Protein AF-A0A698XLH5-F1 (afdb_monomer_lite)

Sequence (163 aa):
MPTLFHPDLHKRNIFVSETDPSKITGIIDWQSASAEPAFWYADEVPDFA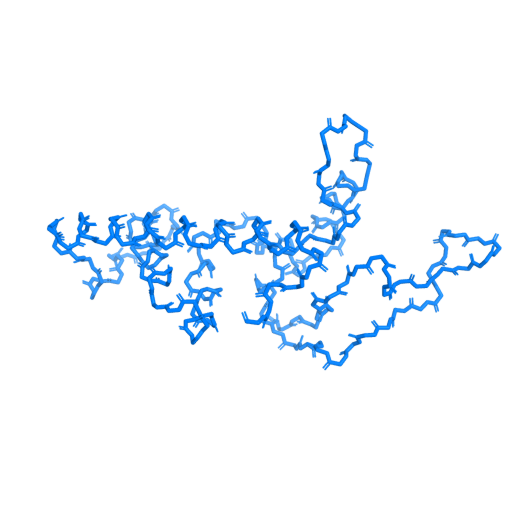VPDDSENDLCAKAFDACSRFSTSKLSGPRLMDKNLFRPFLYSYRTWKDGAIALRHELVETTQGWNELGFAGSGPYILLPSPHELVKHEREYKLFVAAQELKHDLSNLLGTATDG

Organism: Talaromyces pinophilus (NCBI:txid128442)

Foldseek 3Di:
DWDWDQQQPEPVQWDADPVDRVHTPGGDDCPPIDGHQLLLCLPPDYPLLPDDPDPPSPSVVVCVVCQCPVVVRSNVSNPADCLVCQLVNCVVCCVPLNCLSNLVSLQVCQVCVVVSVDDDHRPPVRPDDPVVVVVSVVVVVVSVVVVVVLVVVCVVVVHDSPD

Secondary structure (DSSP, 8-state):
-EEEE-TT--GGGEEE-SS-TTSEEEE--GGG-EEEEGGGGSS---GGGSPPSSTT-HHHHHHHHHHHHT-HHHHHHHTS-GGGTHHHHHHTTHHHH-HHHHHHHHHHHHHTTTTTT--SS--GGG---HHHHHHHHHHHHHHHHHHHHHHHHHHHHT--TT-

InterPro domains:
  IPR002575 Aminoglycoside phosphotransferase [PF01636] (2-37)
  IPR011009 Protein kinase-like domain superfamily [SSF56112] (2-98)
  IPR051035 Mitochondrial inheritance protein 9 [PTHR36091] (2-55)

Radius of gyration: 19.26 Å; chains: 1; bounding box: 51×33×51 Å

Structure (mmCIF, N/CA/C/O backbone):
data_AF-A0A698XLH5-F1
#
_entry.id   AF-A0A698XLH5-F1
#
loop_
_atom_site.group_PDB
_atom_site.id
_atom_site.type_symbol
_atom_site.label_atom_id
_atom_site.label_alt_id
_atom_site.label_comp_id
_atom_site.label_asym_id
_atom_site.label_entity_id
_atom_site.label_seq_id
_atom_site.pdbx_PDB_ins_code
_atom_site.Cartn_x
_atom_site.Cartn_y
_atom_site.Cartn_z
_atom_site.occupancy
_atom_site.B_iso_or_equiv
_atom_site.auth_seq_id
_atom_site.auth_comp_id
_atom_site.auth_asym_id
_atom_site.auth_atom_id
_atom_site.pdbx_PDB_model_num
ATOM 1 N N . MET A 1 1 ? -13.467 0.379 -12.454 1.00 65.00 1 MET A N 1
ATOM 2 C CA . MET A 1 1 ? -12.917 -0.571 -13.448 1.00 65.00 1 MET A CA 1
ATOM 3 C C . MET A 1 1 ? -11.669 -1.197 -12.842 1.00 65.00 1 MET A C 1
ATOM 5 O O . MET A 1 1 ? -10.911 -0.433 -12.251 1.00 65.00 1 MET A O 1
ATOM 9 N N . PRO A 1 2 ? -11.486 -2.526 -12.903 1.00 85.00 2 PRO A N 1
ATOM 10 C CA . PRO A 1 2 ? -10.313 -3.176 -12.322 1.00 85.00 2 PRO A CA 1
ATOM 11 C C . PRO A 1 2 ? -9.022 -2.748 -13.040 1.00 85.00 2 PRO A C 1
ATOM 13 O O . PRO A 1 2 ? -9.021 -2.469 -14.246 1.00 85.00 2 PRO A O 1
ATOM 16 N N . THR A 1 3 ? -7.934 -2.690 -12.281 1.00 88.56 3 THR A N 1
ATOM 17 C CA . THR A 1 3 ? -6.581 -2.346 -12.720 1.00 88.56 3 THR A CA 1
ATOM 18 C C . THR A 1 3 ? -5.671 -3.518 -12.382 1.00 88.56 3 THR A C 1
ATOM 20 O O . THR A 1 3 ? -5.583 -3.909 -11.224 1.00 88.56 3 THR A O 1
ATOM 23 N N . LEU A 1 4 ? -5.009 -4.077 -13.397 1.00 90.31 4 LEU A N 1
ATOM 24 C CA . LEU A 1 4 ? -3.899 -5.002 -13.184 1.00 90.31 4 LEU A CA 1
ATOM 25 C C . LEU A 1 4 ? -2.681 -4.186 -12.745 1.00 90.31 4 LEU A C 1
ATOM 27 O O . LEU A 1 4 ? -2.308 -3.242 -13.447 1.00 90.31 4 LEU A O 1
ATOM 31 N N . PHE A 1 5 ? -2.088 -4.536 -11.610 1.00 88.31 5 PHE A N 1
ATOM 32 C CA . PHE A 1 5 ? -0.927 -3.839 -11.062 1.00 88.31 5 PHE A CA 1
ATOM 33 C C . PHE A 1 5 ? 0.137 -4.831 -10.591 1.00 88.31 5 PHE A C 1
ATOM 35 O O . PHE A 1 5 ? -0.184 -5.949 -10.191 1.00 88.31 5 PHE A O 1
ATOM 42 N N . HIS A 1 6 ? 1.401 -4.413 -10.664 1.00 89.88 6 HIS A N 1
ATOM 43 C CA . HIS A 1 6 ? 2.541 -5.174 -10.169 1.00 89.88 6 HIS A CA 1
ATOM 44 C C . HIS A 1 6 ? 2.840 -4.740 -8.722 1.00 89.88 6 HIS A C 1
ATOM 46 O O . HIS A 1 6 ? 3.421 -3.669 -8.544 1.00 89.88 6 HIS A O 1
ATOM 52 N N . PRO A 1 7 ? 2.458 -5.520 -7.692 1.00 82.75 7 PRO A N 1
ATOM 53 C CA . PRO A 1 7 ? 2.510 -5.063 -6.300 1.00 82.75 7 PRO A CA 1
ATOM 54 C C . PRO A 1 7 ? 3.932 -4.874 -5.757 1.00 82.75 7 PRO A C 1
ATOM 56 O O . PRO A 1 7 ? 4.101 -4.124 -4.809 1.00 82.75 7 PRO A O 1
ATOM 59 N N . ASP A 1 8 ? 4.947 -5.500 -6.361 1.00 85.25 8 ASP A N 1
ATOM 60 C CA . ASP A 1 8 ? 6.348 -5.401 -5.914 1.00 85.25 8 ASP A CA 1
ATOM 61 C C . ASP A 1 8 ? 7.260 -4.778 -6.987 1.00 85.25 8 ASP A C 1
ATOM 63 O O . ASP A 1 8 ? 8.277 -5.334 -7.411 1.00 85.25 8 ASP A O 1
ATOM 67 N N . LEU A 1 9 ? 6.827 -3.653 -7.571 1.00 85.94 9 LEU A N 1
ATOM 68 C CA . LEU A 1 9 ? 7.573 -3.001 -8.652 1.00 85.94 9 LEU A CA 1
ATOM 69 C C . LEU A 1 9 ? 8.737 -2.168 -8.092 1.00 85.94 9 LEU A C 1
ATOM 71 O O . LEU A 1 9 ? 8.660 -0.944 -8.015 1.00 85.94 9 LEU A O 1
ATOM 75 N N . HIS A 1 10 ? 9.828 -2.839 -7.730 1.00 85.56 10 HIS A N 1
ATOM 76 C CA . HIS A 1 10 ? 11.062 -2.211 -7.252 1.00 85.56 10 HIS A CA 1
ATOM 77 C C . HIS A 1 10 ? 12.232 -2.376 -8.236 1.00 85.56 10 HIS A C 1
ATOM 79 O O . HIS A 1 10 ? 12.191 -3.252 -9.105 1.00 85.56 10 HIS A O 1
ATOM 85 N N . LYS A 1 11 ? 13.318 -1.596 -8.085 1.00 87.75 11 LYS A N 1
ATOM 86 C CA . LYS A 1 11 ? 14.472 -1.583 -9.024 1.00 87.75 11 LYS A CA 1
ATOM 87 C C . LYS A 1 11 ? 14.999 -2.976 -9.394 1.00 87.75 11 LYS A C 1
ATOM 89 O O . LYS A 1 11 ? 15.366 -3.200 -10.541 1.00 87.75 11 LYS A O 1
ATOM 94 N N . ARG A 1 12 ? 15.023 -3.925 -8.448 1.00 90.31 12 ARG A N 1
ATOM 95 C CA . ARG A 1 12 ? 15.538 -5.294 -8.676 1.00 90.31 12 ARG A CA 1
ATOM 96 C C . ARG A 1 12 ? 14.658 -6.149 -9.601 1.00 90.31 12 ARG A C 1
ATOM 98 O O . ARG A 1 12 ? 15.133 -7.161 -10.100 1.00 90.31 12 ARG A O 1
ATOM 105 N N . ASN A 1 13 ? 13.418 -5.725 -9.848 1.00 92.81 13 ASN A N 1
ATOM 106 C CA . ASN A 1 13 ? 12.462 -6.401 -10.728 1.00 92.81 13 ASN A CA 1
ATOM 107 C C . ASN A 1 13 ? 12.413 -5.773 -12.133 1.00 92.81 13 ASN A C 1
ATOM 109 O O . ASN A 1 13 ? 11.640 -6.224 -12.978 1.00 92.81 13 ASN A O 1
ATOM 113 N N . ILE A 1 14 ? 13.244 -4.757 -12.403 1.00 93.31 14 ILE A N 1
ATOM 114 C CA . ILE A 1 14 ? 13.313 -4.045 -13.683 1.00 93.31 14 ILE A CA 1
ATOM 115 C C . ILE A 1 14 ? 14.678 -4.304 -14.324 1.00 93.31 14 ILE A C 1
ATOM 117 O O . ILE A 1 14 ? 15.716 -3.904 -13.800 1.00 93.31 14 ILE A O 1
ATOM 121 N N . PHE A 1 15 ? 14.675 -4.936 -15.495 1.00 95.56 15 PHE A N 1
ATOM 122 C CA . PHE A 1 15 ? 15.871 -5.136 -16.307 1.00 95.56 15 PHE A CA 1
ATOM 123 C C . PHE A 1 15 ? 15.973 -4.042 -17.363 1.00 95.56 15 PHE A C 1
ATOM 125 O O . PHE A 1 15 ? 14.974 -3.651 -17.973 1.00 95.56 15 PHE A O 1
ATOM 132 N N . VAL A 1 16 ? 17.193 -3.567 -17.595 1.00 96.50 16 VAL A N 1
ATOM 133 C CA . VAL A 1 16 ? 17.508 -2.543 -18.596 1.00 96.50 16 VAL A CA 1
ATOM 134 C C . VAL A 1 16 ? 18.580 -3.047 -19.558 1.00 96.50 16 VAL A C 1
ATOM 136 O O . VAL A 1 16 ? 19.267 -4.029 -19.277 1.00 96.50 16 VAL A O 1
ATOM 139 N N . SER A 1 17 ? 18.708 -2.409 -20.720 1.00 97.25 17 SER A N 1
ATOM 140 C CA . SER A 1 17 ? 19.737 -2.771 -21.700 1.00 97.25 17 SER A CA 1
ATOM 141 C C . SER A 1 17 ? 21.139 -2.447 -21.180 1.00 97.25 17 SER A C 1
ATOM 143 O O . SER A 1 17 ? 21.378 -1.350 -20.679 1.00 97.25 17 SER A O 1
ATOM 145 N N . GLU A 1 18 ? 22.092 -3.358 -21.395 1.00 95.38 18 GLU A N 1
ATOM 146 C CA . GLU A 1 18 ? 23.513 -3.137 -21.079 1.00 95.38 18 GLU A CA 1
ATOM 147 C C . GLU A 1 18 ? 24.123 -1.981 -21.886 1.00 95.38 18 GLU A C 1
ATOM 149 O O . GLU A 1 18 ? 25.032 -1.300 -21.420 1.00 95.38 18 GLU A O 1
ATOM 154 N N . THR A 1 19 ? 23.622 -1.746 -23.104 1.00 97.12 19 THR A N 1
ATOM 155 C CA . THR A 1 19 ? 24.138 -0.709 -24.013 1.00 97.12 19 THR A CA 1
ATOM 156 C C . THR A 1 19 ? 23.419 0.631 -23.880 1.00 97.12 19 THR A C 1
ATOM 158 O O . THR A 1 19 ? 23.959 1.655 -24.290 1.00 97.12 19 THR A O 1
ATOM 161 N N . ASP A 1 20 ? 22.203 0.635 -23.329 1.00 96.44 20 ASP A N 1
ATOM 162 C CA . ASP A 1 20 ? 21.362 1.826 -23.183 1.00 96.44 20 ASP A CA 1
ATOM 163 C C . ASP A 1 20 ? 20.419 1.667 -21.975 1.00 96.44 20 ASP A C 1
ATOM 165 O O . ASP A 1 20 ? 19.287 1.196 -22.131 1.00 96.44 20 ASP A O 1
ATOM 169 N N . PRO A 1 21 ? 20.853 2.070 -20.765 1.00 91.38 21 PRO A N 1
ATOM 170 C CA . PRO A 1 21 ? 20.081 1.892 -19.533 1.00 91.38 21 PRO A CA 1
ATOM 171 C C . PRO A 1 21 ? 18.733 2.628 -19.497 1.00 91.38 21 PRO A C 1
ATOM 173 O O . PRO A 1 21 ? 17.940 2.390 -18.590 1.00 91.38 21 PRO A O 1
ATOM 176 N N . SER A 1 22 ? 18.445 3.507 -20.467 1.00 90.50 22 SER A N 1
ATOM 177 C CA . SER A 1 22 ? 17.128 4.148 -20.596 1.00 90.50 22 SER A CA 1
ATOM 178 C C . SER A 1 22 ? 16.046 3.204 -21.137 1.00 90.50 22 SER A C 1
ATOM 180 O O . SER A 1 22 ? 14.854 3.502 -21.045 1.00 90.50 22 SER A O 1
ATOM 182 N N . LYS A 1 23 ? 16.441 2.052 -21.698 1.00 95.56 23 LYS A N 1
ATOM 183 C CA . LYS A 1 23 ? 15.531 1.060 -22.274 1.00 95.56 23 LYS A CA 1
ATOM 184 C C . LYS A 1 23 ? 15.299 -0.091 -21.311 1.00 95.56 23 LYS A C 1
ATOM 186 O O . LYS A 1 23 ? 16.210 -0.871 -21.040 1.00 95.56 23 LYS A O 1
ATOM 191 N N . ILE A 1 24 ? 14.050 -0.234 -20.876 1.00 94.94 24 ILE A N 1
ATOM 192 C CA . ILE A 1 24 ? 13.578 -1.400 -20.125 1.00 94.94 24 ILE A CA 1
ATOM 193 C C . ILE A 1 24 ? 13.532 -2.607 -21.069 1.00 94.94 24 ILE A C 1
ATOM 195 O O . ILE A 1 24 ? 12.914 -2.549 -22.132 1.00 94.94 24 ILE A O 1
ATOM 199 N N . THR A 1 25 ? 14.188 -3.698 -20.680 1.00 97.31 25 THR A N 1
ATOM 200 C CA . THR A 1 25 ? 14.245 -4.965 -21.428 1.00 97.31 25 THR A CA 1
ATOM 201 C C . THR A 1 25 ? 13.333 -6.033 -20.837 1.00 97.31 25 THR A C 1
ATOM 203 O O . THR A 1 25 ? 12.932 -6.949 -21.552 1.00 97.31 25 THR A O 1
ATOM 206 N N . GLY A 1 26 ? 12.957 -5.909 -19.562 1.00 96.06 26 GLY A N 1
ATOM 207 C CA . GLY A 1 26 ? 12.035 -6.837 -18.920 1.00 96.06 26 GLY A CA 1
ATOM 208 C C . GLY A 1 26 ? 11.572 -6.376 -17.543 1.00 96.06 26 GLY A C 1
ATOM 209 O O . GLY A 1 26 ? 12.266 -5.630 -16.857 1.00 96.06 26 GLY A O 1
ATOM 210 N N . ILE A 1 27 ? 10.392 -6.851 -17.151 1.00 95.50 27 ILE A N 1
ATOM 211 C CA . ILE A 1 27 ? 9.852 -6.741 -15.793 1.00 95.50 27 ILE A CA 1
ATOM 212 C C . ILE A 1 27 ? 9.498 -8.160 -15.355 1.00 95.50 27 ILE A C 1
ATOM 214 O O . ILE A 1 27 ? 8.766 -8.848 -16.072 1.00 95.50 27 ILE A O 1
ATOM 218 N N . ILE A 1 28 ? 10.029 -8.600 -14.219 1.00 95.69 28 ILE A N 1
ATOM 219 C CA . ILE A 1 28 ? 9.806 -9.945 -13.662 1.00 95.69 28 ILE A CA 1
ATOM 220 C C . ILE A 1 28 ? 8.926 -9.875 -12.413 1.00 95.69 28 ILE A C 1
ATOM 222 O O . ILE A 1 28 ? 8.500 -8.790 -12.058 1.00 95.69 28 ILE A O 1
ATOM 226 N N . ASP A 1 29 ? 8.704 -11.018 -11.755 1.00 93.56 29 ASP A N 1
ATOM 227 C CA . ASP A 1 29 ? 8.068 -11.109 -10.428 1.00 93.56 29 ASP A CA 1
ATOM 228 C C . ASP A 1 29 ? 6.544 -10.858 -10.398 1.00 93.56 29 ASP A C 1
ATOM 230 O O . ASP A 1 29 ? 5.941 -10.458 -9.403 1.00 93.56 29 ASP A O 1
ATOM 234 N N . TRP A 1 30 ? 5.880 -11.168 -11.515 1.00 94.06 30 TRP A N 1
ATOM 235 C CA . TRP A 1 30 ? 4.443 -10.956 -11.708 1.00 94.06 30 TRP A CA 1
ATOM 236 C C . TRP A 1 30 ? 3.528 -11.940 -10.960 1.00 94.06 30 TRP A C 1
ATOM 238 O O . TRP A 1 30 ? 2.309 -11.796 -11.050 1.00 94.06 30 TRP A O 1
ATOM 248 N N . GLN A 1 31 ? 4.044 -12.951 -10.252 1.00 92.44 31 GLN A N 1
ATOM 249 C CA . GLN A 1 31 ? 3.203 -14.010 -9.664 1.00 92.44 31 GLN A CA 1
ATOM 250 C C . GLN A 1 31 ? 2.227 -13.523 -8.581 1.00 92.44 31 GLN A C 1
ATOM 252 O O . GLN A 1 31 ? 1.275 -14.234 -8.268 1.00 92.44 31 GLN A O 1
ATOM 257 N N . SER A 1 32 ? 2.441 -12.322 -8.040 1.00 89.12 32 SER A N 1
ATOM 258 C CA . SER A 1 32 ? 1.551 -11.682 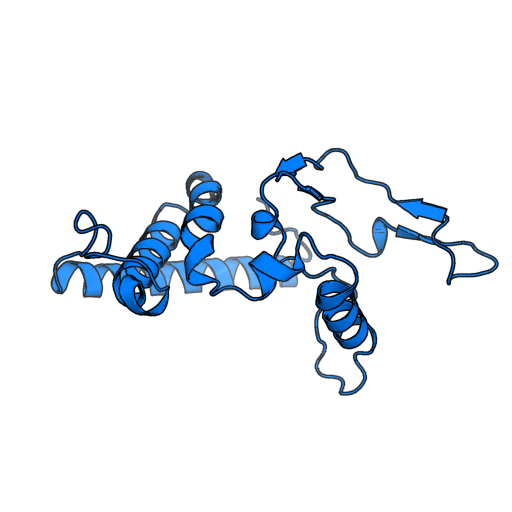-7.062 1.00 89.12 32 SER A CA 1
ATOM 259 C C . SER A 1 32 ? 0.606 -10.647 -7.688 1.00 89.12 32 SER A C 1
ATOM 261 O O . SER A 1 32 ? -0.177 -10.023 -6.975 1.00 89.12 32 SER A O 1
ATOM 263 N N . ALA A 1 33 ? 0.668 -10.426 -9.006 1.00 92.00 33 ALA A N 1
ATOM 264 C CA . ALA A 1 33 ? -0.166 -9.436 -9.678 1.00 92.00 33 ALA A CA 1
ATOM 265 C C . ALA A 1 33 ? -1.648 -9.844 -9.679 1.00 92.00 33 ALA A C 1
ATOM 267 O O . ALA A 1 33 ? -2.002 -10.987 -9.973 1.00 92.00 33 ALA A O 1
ATOM 268 N N . SER A 1 34 ? -2.523 -8.875 -9.406 1.00 90.38 34 SER A N 1
ATOM 269 C CA . SER A 1 34 ? -3.973 -9.067 -9.348 1.00 90.38 34 SER A CA 1
ATOM 270 C C . SER A 1 34 ? -4.709 -7.942 -10.076 1.00 90.38 34 SER A C 1
ATOM 272 O O . SER A 1 34 ? -4.177 -6.849 -10.287 1.00 90.38 34 SER A O 1
ATOM 274 N N . ALA A 1 35 ? -5.938 -8.225 -10.508 1.00 92.38 35 ALA A N 1
ATOM 275 C CA . ALA A 1 35 ? -6.828 -7.249 -11.126 1.00 92.38 35 ALA A CA 1
ATOM 276 C C . ALA A 1 35 ? -7.802 -6.706 -10.073 1.00 92.38 35 ALA A C 1
ATOM 278 O O . ALA A 1 35 ? -8.863 -7.282 -9.833 1.00 92.38 35 ALA A O 1
ATOM 279 N N . GLU A 1 36 ? -7.456 -5.572 -9.467 1.00 90.62 36 GLU A N 1
ATOM 280 C CA . GLU A 1 36 ? -8.152 -5.027 -8.295 1.00 90.62 36 GLU A CA 1
ATOM 281 C C . GLU A 1 36 ? -8.617 -3.583 -8.534 1.00 90.62 36 GLU A C 1
ATOM 283 O O . GLU A 1 36 ? -8.215 -2.940 -9.510 1.00 90.62 36 GLU A O 1
ATOM 288 N N . PRO A 1 37 ? -9.514 -3.033 -7.697 1.00 90.94 37 PRO A N 1
ATOM 289 C CA . PRO A 1 37 ? -9.797 -1.604 -7.718 1.00 90.94 37 PRO A CA 1
ATOM 290 C C . PRO A 1 37 ? -8.518 -0.758 -7.641 1.00 90.94 37 PRO A C 1
ATOM 292 O O . PRO A 1 37 ? -7.654 -0.989 -6.806 1.00 90.94 37 PRO A O 1
ATOM 295 N N . ALA A 1 38 ? -8.421 0.272 -8.479 1.00 89.56 38 ALA A N 1
ATOM 296 C CA . ALA A 1 38 ? -7.221 1.103 -8.586 1.00 89.56 38 ALA A CA 1
ATOM 297 C C . ALA A 1 38 ? -6.770 1.766 -7.269 1.00 89.56 38 ALA A C 1
ATOM 299 O O . ALA A 1 38 ? -5.593 2.088 -7.131 1.00 89.56 38 ALA A O 1
ATOM 300 N N . PHE A 1 39 ? -7.685 1.967 -6.313 1.00 88.81 39 PHE A N 1
ATOM 301 C CA . PHE A 1 39 ? -7.358 2.576 -5.024 1.00 88.81 39 PHE A CA 1
ATOM 302 C C . PHE A 1 39 ? -6.405 1.722 -4.176 1.00 88.81 39 PHE A C 1
ATOM 304 O O . PHE A 1 39 ? -5.679 2.287 -3.368 1.00 88.81 39 PHE A O 1
ATOM 311 N N . TRP A 1 40 ? -6.353 0.399 -4.390 1.00 88.31 40 TRP A N 1
ATOM 312 C CA . TRP A 1 40 ? -5.423 -0.488 -3.678 1.00 88.31 40 TRP A CA 1
ATOM 313 C C . TRP A 1 40 ? -3.960 -0.116 -3.912 1.00 88.31 40 TRP A C 1
ATOM 315 O O . TRP A 1 40 ? -3.139 -0.286 -3.023 1.00 88.31 40 TRP A O 1
ATOM 325 N N . TYR A 1 41 ? -3.658 0.452 -5.081 1.00 86.75 41 TYR A N 1
ATOM 326 C CA . TYR A 1 41 ? -2.301 0.807 -5.503 1.00 86.75 41 TYR A CA 1
ATOM 327 C C . TYR A 1 41 ? -2.102 2.324 -5.627 1.00 86.75 41 TYR A C 1
ATOM 329 O O . TYR A 1 41 ? -1.144 2.811 -6.238 1.00 86.75 41 TYR A O 1
ATOM 337 N N . ALA A 1 42 ? -3.054 3.103 -5.108 1.00 85.00 42 ALA A N 1
ATOM 338 C CA . ALA A 1 42 ? -3.012 4.553 -5.199 1.00 85.00 42 ALA A CA 1
ATOM 339 C C . ALA A 1 42 ? -1.902 5.136 -4.325 1.00 85.00 42 ALA A C 1
ATOM 341 O O . ALA A 1 42 ? -1.244 6.074 -4.743 1.00 85.00 42 ALA A O 1
ATOM 342 N N . ASP A 1 43 ? -1.634 4.558 -3.162 1.00 83.69 43 ASP A N 1
ATOM 343 C CA . ASP A 1 43 ? -0.575 5.049 -2.277 1.00 83.69 43 ASP A CA 1
ATOM 344 C C . ASP A 1 43 ? 0.788 4.387 -2.522 1.00 83.69 43 ASP A C 1
ATOM 346 O O . ASP A 1 43 ? 1.782 4.820 -1.947 1.00 83.69 43 ASP A O 1
ATOM 350 N N . GLU A 1 44 ? 0.862 3.394 -3.414 1.00 85.25 44 GLU A N 1
ATOM 351 C CA . GLU A 1 44 ? 2.111 2.692 -3.721 1.00 85.25 44 GLU A CA 1
ATOM 352 C C . GLU A 1 44 ? 3.121 3.623 -4.401 1.00 85.25 44 GLU A C 1
ATOM 354 O O . GLU A 1 44 ? 2.825 4.275 -5.412 1.00 85.25 44 GLU A O 1
ATOM 359 N N . VAL A 1 45 ? 4.332 3.683 -3.854 1.00 86.12 45 VAL A N 1
ATOM 360 C CA . VAL A 1 45 ? 5.454 4.443 -4.408 1.00 86.12 45 VAL A CA 1
ATOM 361 C C . VAL A 1 45 ? 6.616 3.470 -4.589 1.00 86.12 45 VAL A C 1
ATOM 363 O O . VAL A 1 45 ? 7.057 2.882 -3.602 1.00 86.12 45 VAL A O 1
ATOM 366 N N . PRO A 1 46 ? 7.115 3.273 -5.823 1.00 85.31 46 PRO A N 1
ATOM 367 C CA . PRO A 1 46 ? 8.282 2.436 -6.057 1.00 85.31 46 PRO A CA 1
ATOM 368 C C . PRO A 1 46 ? 9.480 2.897 -5.229 1.00 85.31 46 PRO A C 1
ATOM 370 O O . PRO A 1 46 ? 9.681 4.097 -5.049 1.00 85.31 46 PRO A O 1
ATOM 373 N N . ASP A 1 47 ? 10.326 1.959 -4.808 1.00 85.06 47 ASP A N 1
ATOM 374 C CA . ASP A 1 47 ? 11.520 2.218 -3.988 1.00 85.06 47 ASP A CA 1
ATOM 375 C C . ASP A 1 47 ? 12.449 3.299 -4.569 1.00 85.06 47 ASP A C 1
ATOM 377 O O . ASP A 1 47 ? 13.097 4.045 -3.842 1.00 85.06 47 ASP A O 1
ATOM 381 N N . PHE A 1 48 ? 12.505 3.412 -5.895 1.00 82.75 48 PHE A N 1
ATOM 382 C CA . PHE A 1 48 ? 13.288 4.419 -6.606 1.00 82.75 48 PHE A CA 1
ATOM 383 C C . PHE A 1 48 ? 12.695 5.825 -6.621 1.00 82.75 48 PHE A C 1
ATOM 385 O O . PHE A 1 48 ? 13.388 6.742 -7.046 1.00 82.75 48 PHE A O 1
ATOM 392 N N . ALA A 1 49 ? 11.432 5.975 -6.241 1.00 86.75 49 ALA A N 1
ATOM 393 C CA . ALA A 1 49 ? 10.684 7.226 -6.246 1.00 86.75 49 ALA A CA 1
ATOM 394 C C . ALA A 1 49 ? 10.255 7.652 -4.832 1.00 86.75 49 ALA A C 1
ATOM 396 O O . ALA A 1 49 ? 9.426 8.552 -4.694 1.00 86.75 49 ALA A O 1
ATOM 397 N N . VAL A 1 50 ? 10.779 6.988 -3.797 1.00 85.56 50 VAL A N 1
ATOM 398 C CA . VAL A 1 50 ? 10.614 7.412 -2.406 1.00 85.56 50 VAL A CA 1
ATOM 399 C C . VAL A 1 50 ? 11.467 8.667 -2.190 1.00 85.56 50 VAL A C 1
ATOM 401 O O . VAL A 1 50 ? 12.677 8.573 -2.394 1.00 85.56 50 VAL A O 1
ATOM 404 N N . PRO A 1 51 ? 10.864 9.798 -1.767 1.00 79.44 51 PRO A N 1
ATOM 405 C CA . PRO A 1 51 ? 11.584 11.030 -1.463 1.00 79.44 51 PRO A CA 1
ATOM 406 C C . PRO A 1 51 ? 12.755 10.787 -0.513 1.00 79.44 51 PRO A C 1
ATOM 408 O O . PRO A 1 51 ? 12.546 10.268 0.585 1.00 79.44 51 PRO A O 1
ATOM 411 N N . ASP A 1 52 ? 13.963 11.181 -0.914 1.00 76.25 52 ASP A N 1
ATOM 412 C CA . ASP A 1 52 ? 15.090 11.331 0.008 1.00 76.25 52 ASP A CA 1
ATOM 413 C C . ASP A 1 52 ? 15.230 12.790 0.484 1.00 76.25 52 ASP A C 1
ATOM 415 O O . ASP A 1 52 ? 14.614 13.708 -0.062 1.00 76.25 52 ASP A O 1
ATOM 419 N N . ASP A 1 53 ? 16.038 13.017 1.524 1.00 69.81 53 ASP A N 1
ATOM 420 C CA . ASP A 1 53 ? 16.295 14.362 2.067 1.00 69.81 53 ASP A CA 1
ATOM 421 C C . ASP A 1 53 ? 17.110 15.260 1.106 1.00 69.81 53 ASP A C 1
ATOM 423 O O . ASP A 1 53 ? 17.474 16.387 1.455 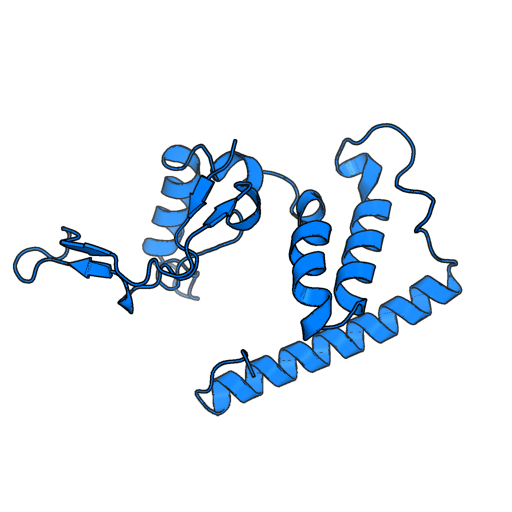1.00 69.81 53 ASP A O 1
ATOM 427 N N . SER A 1 54 ? 17.438 14.792 -0.104 1.00 69.62 54 SER A N 1
ATOM 428 C CA . SER A 1 54 ? 18.135 15.596 -1.100 1.00 69.62 54 SER A CA 1
ATOM 429 C C . SER A 1 54 ? 17.144 16.450 -1.898 1.00 69.62 54 SER A C 1
ATOM 431 O O . SER A 1 54 ? 16.127 15.994 -2.419 1.00 69.62 54 SER A O 1
ATOM 433 N N . GLU A 1 55 ? 17.472 17.729 -2.099 1.00 57.69 55 GLU A N 1
ATOM 434 C CA . GLU A 1 55 ? 16.663 18.639 -2.933 1.00 57.69 55 GLU A CA 1
ATOM 435 C C . GLU A 1 55 ? 16.552 18.184 -4.413 1.00 57.69 55 GLU A C 1
ATOM 437 O O . GLU A 1 55 ? 15.735 18.708 -5.186 1.00 57.69 55 GLU A O 1
ATOM 442 N N . ASN A 1 56 ? 17.341 17.175 -4.804 1.00 61.72 56 ASN A N 1
ATOM 443 C CA . ASN A 1 56 ? 17.510 16.654 -6.156 1.00 61.72 56 ASN A CA 1
ATOM 444 C C . ASN A 1 56 ? 16.846 15.291 -6.396 1.00 61.72 56 ASN A C 1
ATOM 446 O O . ASN A 1 56 ? 17.261 14.583 -7.317 1.00 61.72 56 ASN A O 1
ATOM 450 N N . ASP A 1 57 ? 15.779 14.945 -5.670 1.00 81.06 57 ASP A N 1
ATOM 451 C CA . ASP A 1 57 ? 15.011 13.743 -6.005 1.00 81.06 57 ASP A CA 1
ATOM 452 C C . ASP A 1 57 ? 14.185 13.915 -7.296 1.00 81.06 57 ASP A C 1
ATOM 454 O O . ASP A 1 57 ? 12.981 14.196 -7.321 1.00 81.06 57 ASP A O 1
ATOM 458 N N . LEU A 1 58 ? 14.881 13.775 -8.421 1.00 86.50 58 LEU A N 1
ATOM 459 C CA . LEU A 1 58 ? 14.315 13.788 -9.761 1.00 86.50 58 LEU A CA 1
ATOM 460 C C . LEU A 1 58 ? 13.368 12.605 -9.984 1.00 86.50 58 LEU A C 1
ATOM 462 O O . LEU A 1 58 ? 12.433 12.739 -10.773 1.00 86.50 58 LEU A O 1
ATOM 466 N N . CYS A 1 59 ? 13.579 11.471 -9.306 1.00 86.31 59 CYS A N 1
ATOM 467 C CA . CYS A 1 59 ? 12.765 10.275 -9.496 1.00 86.31 59 CYS A CA 1
ATOM 468 C C . CYS A 1 59 ? 11.399 10.425 -8.826 1.00 86.31 59 CYS A C 1
ATOM 470 O O . CYS A 1 59 ? 10.394 10.170 -9.489 1.00 86.31 59 CYS A O 1
ATOM 472 N N . ALA A 1 60 ? 11.330 10.921 -7.586 1.00 88.06 60 ALA A N 1
ATOM 473 C CA . ALA A 1 60 ? 10.054 11.229 -6.938 1.00 88.06 60 ALA A CA 1
ATOM 474 C C . ALA A 1 60 ? 9.275 12.307 -7.699 1.00 88.06 60 ALA A C 1
ATOM 476 O O . ALA A 1 60 ? 8.083 12.140 -7.959 1.00 88.06 60 ALA A O 1
ATOM 477 N N . LYS A 1 61 ? 9.942 13.388 -8.137 1.00 88.62 61 LYS A N 1
ATOM 478 C CA . LYS A 1 61 ? 9.298 14.456 -8.929 1.00 88.62 61 LYS A CA 1
ATOM 479 C C . LYS A 1 61 ? 8.760 13.931 -10.264 1.00 88.62 61 LYS A C 1
ATOM 481 O O . LYS A 1 61 ? 7.633 14.249 -10.645 1.00 88.62 61 LYS A O 1
ATOM 486 N N . ALA A 1 62 ? 9.545 13.116 -10.972 1.00 89.62 62 ALA A N 1
ATOM 487 C CA . ALA A 1 62 ? 9.113 12.498 -12.222 1.00 89.62 62 ALA A CA 1
ATOM 488 C C . ALA A 1 62 ? 7.968 11.503 -11.996 1.00 89.62 62 ALA A C 1
ATOM 490 O O . ALA A 1 62 ? 7.015 11.489 -12.774 1.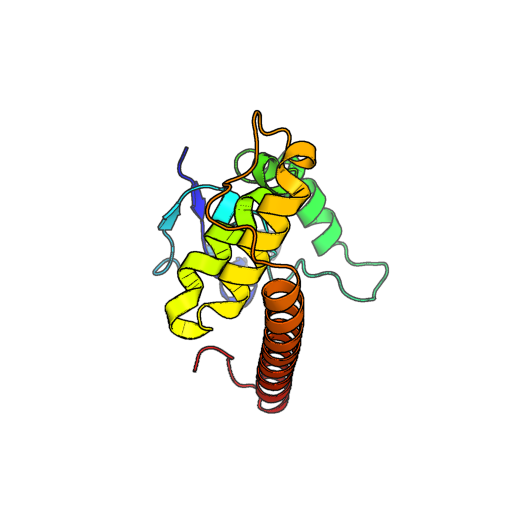00 89.62 62 ALA A O 1
ATOM 491 N N . PHE A 1 63 ? 8.029 10.701 -10.931 1.00 88.06 63 PHE A N 1
ATOM 492 C CA . PHE A 1 63 ? 6.976 9.756 -10.578 1.00 88.06 63 PHE A CA 1
ATOM 493 C C . PHE A 1 63 ? 5.671 10.468 -10.223 1.00 88.06 63 PHE A C 1
ATOM 495 O O . PHE A 1 63 ? 4.634 10.096 -10.761 1.00 88.06 63 PHE A O 1
ATOM 502 N N . ASP A 1 64 ? 5.704 11.525 -9.407 1.00 86.88 64 AS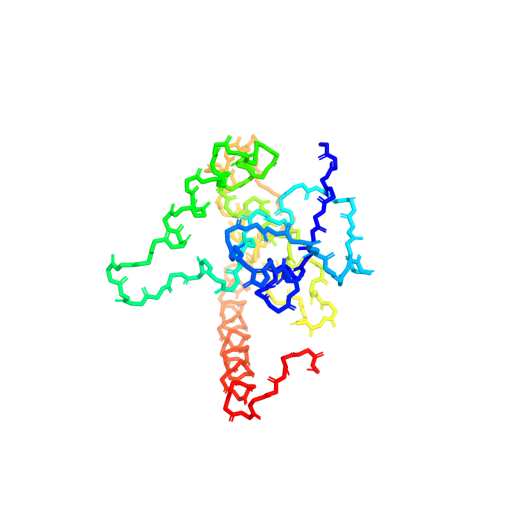P A N 1
ATOM 503 C CA . ASP A 1 64 ? 4.517 12.321 -9.081 1.00 86.88 64 ASP A CA 1
ATOM 504 C C . ASP A 1 64 ? 3.879 12.902 -10.354 1.00 86.88 64 ASP A C 1
ATOM 506 O O . ASP A 1 64 ? 2.693 12.676 -10.606 1.00 86.88 64 ASP A O 1
ATOM 510 N N . ALA A 1 65 ? 4.668 13.532 -11.231 1.00 88.19 65 ALA A N 1
ATOM 511 C CA . ALA A 1 65 ? 4.169 14.054 -12.504 1.00 88.19 65 ALA A CA 1
ATOM 512 C C . ALA A 1 65 ? 3.573 12.946 -13.399 1.00 88.19 65 ALA A C 1
ATOM 514 O O . ALA A 1 65 ? 2.431 13.049 -13.854 1.00 88.19 65 ALA A O 1
ATOM 515 N N . CYS A 1 66 ? 4.303 11.851 -13.620 1.00 86.62 66 CYS A N 1
ATOM 516 C CA . CYS A 1 66 ? 3.834 10.726 -14.430 1.00 86.62 66 CYS A CA 1
ATOM 517 C C . CYS A 1 66 ? 2.605 10.039 -13.823 1.00 86.62 66 CYS A C 1
ATOM 519 O O . CYS A 1 66 ? 1.714 9.621 -14.560 1.00 86.62 66 CYS A O 1
ATOM 521 N N . SER A 1 67 ? 2.511 9.950 -12.496 1.00 83.50 67 SER A N 1
ATOM 522 C CA . SER A 1 67 ? 1.365 9.342 -11.817 1.00 83.50 67 SER A CA 1
ATOM 523 C C . SER A 1 67 ? 0.082 10.158 -12.003 1.00 83.50 67 SER A C 1
ATOM 525 O O . SER A 1 67 ? -1.014 9.606 -12.059 1.00 83.50 67 SER A O 1
ATOM 527 N N . ARG A 1 68 ? 0.206 11.480 -12.162 1.00 83.00 68 ARG A N 1
ATOM 528 C CA . ARG A 1 68 ? -0.933 12.372 -12.407 1.00 83.00 68 ARG A CA 1
ATOM 529 C C . ARG A 1 68 ? -1.404 12.317 -13.855 1.00 83.00 68 ARG A C 1
ATOM 531 O O . ARG A 1 68 ? -2.610 12.281 -14.097 1.00 83.00 68 ARG A O 1
ATOM 538 N N . PHE A 1 69 ? -0.472 12.308 -14.809 1.00 82.25 69 PHE A N 1
ATOM 539 C CA . PHE A 1 69 ? -0.794 12.492 -16.230 1.00 82.25 69 PHE A CA 1
ATOM 540 C C . PHE A 1 69 ? -0.791 11.200 -17.056 1.00 82.25 69 PHE A C 1
ATOM 542 O O . PHE A 1 69 ? -1.578 11.077 -17.993 1.00 82.25 69 PHE A O 1
ATOM 549 N N . SER A 1 70 ? 0.051 10.228 -16.708 1.00 81.44 70 SER A N 1
ATOM 550 C CA . SER A 1 70 ? 0.277 9.017 -17.509 1.00 81.44 70 SER A CA 1
ATOM 551 C C . SER A 1 70 ? -0.461 7.787 -16.973 1.00 81.44 70 SER A C 1
ATOM 553 O O . SER A 1 70 ? -0.709 6.850 -17.730 1.00 81.44 70 SER A O 1
ATOM 555 N N . THR A 1 71 ? -0.870 7.775 -15.698 1.00 79.94 71 THR A N 1
ATOM 556 C CA . THR A 1 71 ? -1.627 6.666 -15.088 1.00 79.94 71 THR A CA 1
ATOM 557 C C . THR A 1 71 ? -3.035 7.099 -14.678 1.00 79.94 71 THR A C 1
ATOM 559 O O . THR A 1 71 ? -3.416 7.063 -13.511 1.00 79.94 71 THR A O 1
ATOM 562 N N . SER A 1 72 ? -3.868 7.444 -15.665 1.00 76.94 72 SER A N 1
ATOM 563 C CA . SER A 1 72 ? -5.237 7.957 -15.451 1.00 76.94 72 SER A CA 1
ATOM 564 C C . SER A 1 72 ? -6.135 7.082 -14.561 1.00 76.94 72 SER A C 1
ATOM 566 O O . SER A 1 72 ? -7.056 7.583 -13.921 1.00 76.94 72 SER A O 1
ATOM 568 N N . LYS A 1 73 ? -5.871 5.770 -14.489 1.00 82.94 73 LYS A N 1
ATOM 569 C CA . LYS A 1 73 ? -6.594 4.851 -13.596 1.00 82.94 73 LYS A CA 1
ATOM 570 C C . LYS A 1 73 ? -6.208 5.007 -12.122 1.00 82.94 73 LYS A C 1
ATOM 572 O O . LYS A 1 73 ? -7.054 4.765 -11.270 1.00 82.94 73 LYS A O 1
ATOM 577 N N . LEU A 1 74 ? -4.956 5.367 -11.833 1.00 82.38 74 LEU A N 1
ATOM 578 C CA . LEU A 1 74 ? -4.425 5.537 -10.475 1.00 82.38 74 LEU A CA 1
ATOM 579 C C . LEU A 1 74 ? -4.525 6.993 -10.004 1.00 82.38 74 LEU A C 1
ATOM 581 O O . LEU A 1 74 ? -4.675 7.227 -8.808 1.00 82.38 74 LEU A O 1
ATOM 585 N N . SER A 1 75 ? -4.480 7.958 -10.928 1.00 85.69 75 SER A N 1
ATOM 586 C CA . SER A 1 75 ? -4.507 9.387 -10.602 1.00 85.69 75 SER A CA 1
ATOM 587 C C . SER A 1 75 ? -5.785 9.808 -9.876 1.00 85.69 75 SER A C 1
ATOM 589 O O . SER A 1 75 ? -5.711 10.583 -8.932 1.00 85.69 75 SER A O 1
ATOM 591 N N . GLY A 1 76 ? -6.944 9.260 -10.260 1.00 88.00 76 GLY A N 1
ATOM 592 C CA . GLY A 1 76 ? -8.221 9.541 -9.597 1.00 88.00 76 GLY A CA 1
ATOM 593 C C . GLY A 1 76 ? -8.172 9.225 -8.098 1.00 88.00 76 GLY A C 1
ATOM 594 O O . GLY A 1 76 ? -8.228 10.155 -7.300 1.00 88.00 76 GLY A O 1
ATOM 595 N N . PRO A 1 77 ? -8.004 7.950 -7.701 1.00 88.38 77 PRO A N 1
ATOM 596 C CA . PRO A 1 77 ? -7.876 7.577 -6.293 1.00 88.38 77 PRO A CA 1
ATOM 597 C C . PRO A 1 77 ? -6.740 8.289 -5.542 1.00 88.38 77 PRO A C 1
ATOM 599 O O . PRO A 1 77 ? -6.921 8.629 -4.382 1.00 88.38 77 PRO A O 1
ATOM 602 N N . ARG A 1 78 ? -5.601 8.576 -6.193 1.00 86.94 78 ARG A N 1
ATOM 603 C CA . ARG A 1 78 ? -4.482 9.336 -5.593 1.00 86.94 78 ARG A CA 1
ATOM 604 C C . ARG A 1 78 ? -4.849 10.760 -5.176 1.00 86.94 78 ARG A C 1
ATOM 606 O O . ARG A 1 78 ? -4.230 11.304 -4.269 1.00 86.94 78 ARG A O 1
ATOM 613 N N . LEU A 1 79 ? -5.806 11.375 -5.869 1.00 87.19 79 LEU A N 1
ATOM 614 C CA . LEU A 1 79 ? -6.270 12.738 -5.598 1.00 87.19 79 LEU A CA 1
ATOM 615 C C . LEU A 1 79 ? -7.440 12.784 -4.607 1.00 87.19 79 LEU A C 1
ATOM 617 O O . LEU A 1 79 ? -7.870 13.872 -4.229 1.00 87.19 79 LEU A O 1
ATOM 621 N N . MET A 1 80 ? -7.984 11.629 -4.223 1.00 88.62 80 MET A N 1
ATOM 622 C CA . MET A 1 80 ? -9.067 11.542 -3.247 1.00 88.62 80 MET A CA 1
ATOM 623 C C . MET A 1 80 ? -8.500 11.507 -1.826 1.00 88.62 80 MET A C 1
ATOM 625 O O . MET A 1 80 ? -7.342 11.153 -1.606 1.00 88.62 80 MET A O 1
ATOM 629 N N . ASP A 1 81 ? -9.333 11.870 -0.853 1.00 89.31 81 ASP A N 1
ATOM 630 C CA . ASP A 1 81 ? -8.971 11.769 0.558 1.00 89.31 81 ASP A CA 1
ATOM 631 C C . ASP A 1 81 ? -8.660 10.308 0.921 1.00 89.31 81 ASP A C 1
ATOM 633 O O . ASP A 1 81 ? -9.463 9.407 0.668 1.00 89.31 81 ASP A O 1
ATOM 637 N N . LYS A 1 82 ? -7.495 10.062 1.530 1.00 86.75 82 LYS A N 1
ATOM 638 C CA . LYS A 1 82 ? -7.055 8.713 1.915 1.00 86.75 82 LYS A CA 1
ATOM 639 C C . LYS A 1 82 ? -8.009 8.056 2.907 1.00 86.75 82 LYS A C 1
ATOM 641 O O . LYS A 1 82 ? -8.167 6.835 2.866 1.00 86.75 82 LYS A O 1
ATOM 646 N N . ASN A 1 83 ? -8.680 8.841 3.749 1.00 87.31 83 ASN A N 1
ATOM 647 C CA . ASN A 1 83 ? -9.670 8.344 4.703 1.00 87.31 83 ASN A CA 1
ATOM 648 C C . ASN A 1 83 ? -10.835 7.629 3.999 1.00 87.31 83 ASN A C 1
ATOM 650 O O . ASN A 1 83 ? -11.457 6.750 4.583 1.00 87.31 83 ASN A O 1
ATOM 654 N N . LEU A 1 84 ? -11.077 7.906 2.712 1.00 89.19 84 LEU A N 1
ATOM 655 C CA . LEU A 1 84 ? -12.037 7.153 1.904 1.00 89.19 84 LEU A CA 1
ATOM 656 C C . LEU A 1 84 ? -11.646 5.674 1.733 1.00 89.19 84 LEU A C 1
ATOM 658 O O . LEU A 1 84 ? -12.515 4.803 1.668 1.00 89.19 84 LEU A O 1
ATOM 662 N N . PHE A 1 85 ? -10.347 5.387 1.618 1.00 90.75 85 PHE A N 1
ATOM 663 C CA . PHE A 1 85 ? -9.841 4.066 1.240 1.00 90.75 85 PHE A CA 1
ATOM 664 C C . PHE A 1 85 ? -9.212 3.289 2.394 1.00 90.75 85 PHE A C 1
ATOM 666 O O . PHE A 1 85 ? -9.217 2.056 2.366 1.00 90.75 85 PHE A O 1
ATOM 673 N N . ARG A 1 86 ? -8.707 3.973 3.425 1.00 90.00 86 ARG A N 1
ATOM 674 C CA . ARG A 1 86 ? -8.028 3.339 4.562 1.00 90.00 86 ARG A CA 1
ATOM 675 C C . ARG A 1 86 ? -8.837 2.224 5.243 1.00 90.00 86 ARG A C 1
ATOM 677 O O . ARG A 1 86 ? -8.242 1.172 5.478 1.00 90.00 86 ARG A O 1
ATOM 684 N N . PRO A 1 87 ? -10.165 2.326 5.467 1.00 91.06 87 PRO A N 1
ATOM 685 C CA . PRO A 1 87 ? -10.929 1.200 6.009 1.00 91.06 87 PRO A CA 1
ATOM 686 C C . PRO A 1 87 ? -10.793 -0.085 5.178 1.00 91.06 87 PRO A C 1
ATOM 688 O O . PRO A 1 87 ? -10.675 -1.176 5.735 1.00 91.06 87 PRO A O 1
ATOM 691 N N . PHE A 1 88 ? -10.743 0.029 3.847 1.00 89.88 88 PHE A N 1
ATOM 692 C CA . PHE A 1 88 ? -10.522 -1.115 2.964 1.00 89.88 88 PHE A CA 1
ATOM 693 C C . PHE A 1 88 ? -9.085 -1.635 3.089 1.00 89.88 88 PHE A C 1
ATOM 695 O O . PHE A 1 88 ? -8.902 -2.833 3.312 1.00 89.88 88 PHE A O 1
ATOM 702 N N . LEU A 1 89 ? -8.087 -0.744 3.048 1.00 87.88 89 LEU A N 1
ATOM 703 C CA . LEU A 1 89 ? -6.664 -1.101 3.148 1.00 87.88 89 LEU A CA 1
ATOM 704 C C . LEU A 1 89 ? -6.336 -1.847 4.452 1.00 87.88 89 LEU A C 1
ATOM 706 O O . LEU A 1 89 ? -5.607 -2.840 4.445 1.00 87.88 89 LEU A O 1
ATOM 710 N N . TYR A 1 90 ? -6.923 -1.418 5.570 1.00 89.06 90 TYR A N 1
ATOM 711 C CA . TYR A 1 90 ? -6.691 -2.039 6.873 1.00 89.06 90 TYR A CA 1
ATOM 712 C C . TYR A 1 90 ? -7.559 -3.274 7.129 1.00 89.06 90 TYR A C 1
ATOM 714 O O . TYR A 1 90 ? -7.154 -4.140 7.906 1.00 89.06 90 TYR A O 1
ATOM 722 N N . SER A 1 91 ? -8.705 -3.425 6.451 1.00 89.50 91 SER A N 1
ATOM 723 C CA . SER A 1 91 ? -9.545 -4.625 6.584 1.00 89.50 91 SER A CA 1
ATOM 724 C C . SER A 1 91 ? -8.792 -5.905 6.201 1.00 89.50 91 SER A C 1
ATOM 726 O O . SER A 1 91 ? -8.849 -6.897 6.933 1.00 89.50 91 SER A O 1
ATOM 728 N N . TYR A 1 92 ? -7.993 -5.845 5.130 1.00 83.94 92 TYR A N 1
ATOM 729 C CA . TYR A 1 92 ? -7.179 -6.959 4.641 1.00 83.94 92 TYR A CA 1
ATOM 730 C C . TYR A 1 92 ? -6.047 -7.347 5.603 1.00 83.94 92 TYR A C 1
ATOM 732 O O . TYR A 1 92 ? -5.588 -8.486 5.593 1.00 83.94 92 TYR A O 1
ATOM 740 N N . ARG A 1 93 ? -5.612 -6.429 6.473 1.00 84.69 93 ARG A N 1
ATOM 741 C CA . ARG A 1 93 ? -4.500 -6.646 7.411 1.00 84.69 93 ARG A CA 1
ATOM 742 C C . ARG A 1 93 ? -4.939 -7.106 8.800 1.00 84.69 93 ARG A C 1
ATOM 744 O O . ARG A 1 93 ? -4.091 -7.452 9.617 1.00 84.69 93 ARG A O 1
ATOM 751 N N . THR A 1 94 ? -6.242 -7.177 9.069 1.00 90.19 94 THR A N 1
ATOM 752 C CA . THR A 1 94 ? -6.770 -7.522 10.403 1.00 90.19 94 THR A CA 1
ATOM 753 C C . THR A 1 94 ? -6.330 -8.887 10.926 1.00 90.19 94 THR A C 1
ATOM 755 O O . THR A 1 94 ? -6.163 -9.046 12.133 1.00 90.19 94 THR A O 1
ATOM 758 N N . TRP A 1 95 ? -6.105 -9.864 10.045 1.00 85.75 95 TRP A N 1
ATOM 759 C CA . TRP A 1 95 ? -5.607 -11.186 10.436 1.00 85.75 95 TRP A CA 1
ATOM 760 C C . TRP A 1 95 ? -4.146 -11.157 10.912 1.00 85.75 95 TRP A C 1
ATOM 762 O O . TRP A 1 95 ? -3.757 -12.008 11.706 1.00 85.75 95 TRP A O 1
ATOM 772 N N . LYS A 1 96 ? -3.351 -10.190 10.435 1.00 86.12 96 LYS A N 1
ATOM 773 C CA . LYS A 1 96 ? -1.923 -10.040 10.745 1.00 86.12 96 LYS A CA 1
ATOM 774 C C . LYS A 1 96 ? -1.689 -9.052 11.886 1.00 86.12 96 LYS A C 1
ATOM 776 O O . LYS A 1 96 ? -0.977 -9.356 12.833 1.00 86.12 96 LYS A O 1
ATOM 781 N N . ASP A 1 97 ? -2.307 -7.879 11.794 1.00 87.44 97 ASP A N 1
ATOM 782 C CA . ASP A 1 97 ? -2.057 -6.740 12.687 1.00 87.44 97 ASP A CA 1
ATOM 783 C C . ASP A 1 97 ? -3.132 -6.580 13.776 1.00 87.44 97 ASP A C 1
ATOM 785 O O . ASP A 1 97 ? -3.021 -5.736 14.665 1.00 87.44 97 ASP A O 1
ATOM 789 N N . GLY A 1 98 ? -4.188 -7.395 13.728 1.00 90.44 98 GLY A N 1
ATOM 790 C CA . GLY A 1 98 ? -5.345 -7.277 14.606 1.00 90.44 98 GLY A CA 1
ATOM 791 C C . GLY A 1 98 ? -6.329 -6.185 14.172 1.00 90.44 98 GLY A C 1
ATOM 792 O O . GLY A 1 98 ? -6.156 -5.481 13.179 1.00 90.44 98 GLY A O 1
ATOM 793 N N . ALA A 1 99 ? -7.416 -6.043 14.933 1.00 92.56 99 ALA A N 1
ATOM 794 C CA . ALA A 1 99 ? -8.535 -5.168 14.570 1.00 92.56 99 ALA A CA 1
ATOM 795 C C . ALA A 1 99 ? -8.348 -3.688 14.961 1.00 92.56 99 ALA A C 1
ATOM 797 O O . ALA A 1 99 ? -9.184 -2.859 14.605 1.00 92.56 99 ALA A O 1
ATOM 798 N N . ILE A 1 100 ? -7.291 -3.344 15.708 1.00 93.44 100 ILE A N 1
ATOM 799 C CA . ILE A 1 100 ? -7.116 -2.000 16.286 1.00 93.44 100 ILE A CA 1
ATOM 800 C C . ILE A 1 100 ? -6.957 -0.937 15.198 1.00 93.44 100 ILE A C 1
ATOM 802 O O . ILE A 1 100 ? -7.637 0.083 15.258 1.00 93.44 100 ILE A O 1
ATOM 806 N N . ALA A 1 101 ? -6.133 -1.192 14.180 1.00 92.88 101 ALA A N 1
ATOM 807 C CA . ALA A 1 101 ? -5.939 -0.247 13.085 1.00 92.88 101 ALA A CA 1
ATOM 808 C C . ALA A 1 101 ? -7.214 -0.058 12.250 1.00 92.88 101 ALA A C 1
ATOM 810 O O . ALA A 1 101 ? -7.635 1.069 12.023 1.00 92.88 101 ALA A O 1
ATOM 811 N N . LEU A 1 102 ? -7.903 -1.149 11.887 1.00 92.50 102 LEU A N 1
ATOM 812 C CA . LEU A 1 102 ? -9.191 -1.055 11.190 1.00 92.50 102 LEU A CA 1
ATOM 813 C C . LEU A 1 102 ? -10.210 -0.239 11.999 1.00 92.50 102 LEU A C 1
ATOM 815 O O . LEU A 1 102 ? -10.919 0.594 11.441 1.00 92.50 102 LEU A O 1
ATOM 819 N N . ARG A 1 103 ? -10.287 -0.467 13.315 1.00 91.56 103 ARG A N 1
ATOM 820 C CA . ARG A 1 103 ? -11.181 0.297 14.191 1.00 91.56 103 ARG A CA 1
ATOM 821 C C . ARG A 1 103 ? -10.850 1.789 14.168 1.00 91.56 103 ARG A C 1
ATOM 823 O O . ARG A 1 103 ? -11.783 2.584 14.119 1.00 91.56 103 ARG A O 1
ATOM 830 N N . HIS A 1 104 ? -9.569 2.147 14.184 1.00 92.69 104 HIS A N 1
ATOM 831 C CA . HIS A 1 104 ? -9.135 3.539 14.108 1.00 92.69 104 HIS A CA 1
ATOM 832 C C . HIS A 1 104 ? -9.601 4.194 12.807 1.00 92.69 104 HIS A C 1
ATOM 834 O O . HIS A 1 104 ? -10.295 5.205 12.849 1.00 92.69 104 HIS A O 1
ATOM 840 N N . GLU A 1 105 ? -9.356 3.548 11.666 1.00 92.06 105 GLU A N 1
ATOM 841 C CA . GLU A 1 105 ? -9.762 4.078 10.360 1.00 92.06 105 GLU A CA 1
ATOM 842 C C . GLU A 1 105 ? -11.277 4.227 10.214 1.00 92.06 105 GLU A C 1
ATOM 844 O O . GLU A 1 105 ? -11.762 5.185 9.615 1.00 92.06 105 GLU A O 1
ATOM 849 N N . LEU A 1 106 ? -12.053 3.308 10.794 1.00 90.06 106 LEU A N 1
ATOM 850 C CA . LEU A 1 106 ? -13.510 3.422 10.828 1.00 90.06 106 LEU A CA 1
ATOM 851 C C . LEU A 1 106 ? -13.981 4.618 11.665 1.00 90.06 106 LEU A C 1
ATOM 853 O O . LEU A 1 106 ? -14.948 5.279 11.280 1.00 90.06 106 LEU A O 1
ATOM 857 N N . VAL A 1 107 ? -13.320 4.904 12.791 1.00 89.62 107 VAL A N 1
ATOM 858 C CA . VAL A 1 107 ? -13.624 6.078 13.623 1.00 89.62 107 VAL A CA 1
ATOM 859 C C . VAL A 1 107 ? -13.297 7.363 12.864 1.00 89.62 107 VAL A C 1
ATOM 861 O O . VAL A 1 107 ? -14.182 8.208 12.742 1.00 89.62 107 VAL A O 1
ATOM 864 N N . GLU A 1 108 ? -12.097 7.473 12.290 1.00 90.31 108 GLU A N 1
ATOM 865 C CA . GLU A 1 108 ? -11.661 8.641 11.507 1.00 90.31 108 GLU A CA 1
ATOM 866 C C . GLU A 1 108 ? -12.595 8.896 10.314 1.00 90.31 108 GLU A C 1
ATOM 868 O O . GLU A 1 108 ? -13.107 10.000 10.133 1.00 90.31 108 GLU A O 1
ATOM 873 N N . THR A 1 109 ? -12.929 7.846 9.556 1.00 89.44 109 THR A N 1
ATOM 874 C CA . THR A 1 109 ? -13.864 7.939 8.420 1.00 89.44 109 THR A CA 1
ATOM 875 C C . THR A 1 109 ? -15.254 8.397 8.861 1.00 89.44 109 THR A C 1
ATOM 877 O O . THR A 1 109 ? -15.919 9.162 8.163 1.00 89.44 109 THR A O 1
ATOM 880 N N . THR A 1 110 ? -15.717 7.936 10.027 1.00 87.25 110 THR A N 1
ATOM 881 C CA . THR A 1 110 ? -17.032 8.320 10.557 1.00 87.25 110 THR A CA 1
ATOM 882 C C . THR A 1 110 ? -17.041 9.771 11.039 1.00 87.25 110 THR A C 1
ATOM 884 O O . THR A 1 110 ? -18.037 10.467 10.850 1.00 87.25 110 THR A O 1
ATOM 887 N N . GLN A 1 111 ? -15.947 10.246 11.640 1.00 87.06 111 GLN A N 1
ATOM 888 C CA . GLN A 1 111 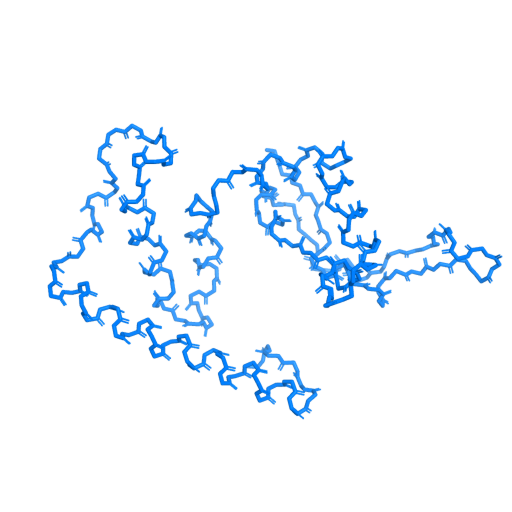? -15.806 11.637 12.079 1.00 87.06 111 GLN A CA 1
ATOM 889 C C . GLN A 1 111 ? -15.684 12.600 10.888 1.00 87.06 111 GLN A C 1
ATOM 891 O O . GLN A 1 111 ? -16.340 13.640 10.882 1.00 87.06 111 GLN A O 1
ATOM 896 N N . GLY A 1 112 ? -14.938 12.213 9.849 1.00 88.19 112 GLY A N 1
ATOM 897 C CA . GLY A 1 112 ? -14.764 12.971 8.606 1.00 88.19 112 GLY A CA 1
ATOM 898 C C . GLY A 1 112 ? -15.882 12.791 7.572 1.00 88.19 112 GLY A C 1
ATOM 899 O O . GLY A 1 112 ? -15.743 13.238 6.438 1.00 88.19 112 GLY A O 1
ATOM 900 N N . TRP A 1 113 ? -17.002 12.143 7.912 1.00 89.06 113 TRP A N 1
ATOM 901 C CA . TRP A 1 113 ? -18.022 11.723 6.937 1.00 89.06 113 TRP A CA 1
ATOM 902 C C . TRP A 1 113 ? -18.547 12.853 6.040 1.00 89.06 113 TRP A C 1
ATOM 904 O O . TRP A 1 113 ? -18.683 12.689 4.827 1.00 89.06 113 TRP A O 1
ATOM 914 N N . ASN A 1 114 ? -18.816 14.015 6.639 1.00 87.88 114 ASN A N 1
ATOM 915 C CA . ASN A 1 114 ? -19.313 15.183 5.913 1.00 87.88 114 ASN A CA 1
ATOM 916 C C . ASN A 1 114 ? -18.222 15.815 5.035 1.00 87.88 114 ASN A C 1
ATOM 918 O O . ASN A 1 114 ? -18.517 16.290 3.942 1.00 87.88 114 ASN A O 1
ATOM 922 N N . GLU A 1 115 ? -16.971 15.813 5.499 1.00 89.56 115 GLU A N 1
ATOM 923 C CA . GLU A 1 115 ? -15.815 16.355 4.769 1.00 89.56 115 GLU A CA 1
ATOM 924 C C . GLU A 1 115 ? -15.474 15.496 3.547 1.00 89.56 115 GLU A C 1
ATOM 926 O O . GLU A 1 115 ? -15.124 16.020 2.493 1.00 89.56 115 GLU A O 1
ATOM 931 N N . LEU A 1 116 ? -15.708 14.185 3.650 1.00 87.06 116 LEU A N 1
ATOM 932 C CA . LEU A 1 116 ? -15.636 13.234 2.540 1.00 87.06 116 LEU A CA 1
ATOM 933 C C . LEU A 1 116 ? -16.755 13.427 1.497 1.00 87.06 116 LEU A C 1
ATOM 935 O O . LEU A 1 116 ? -16.760 12.758 0.463 1.00 87.06 116 LEU A O 1
ATOM 939 N N . GLY A 1 117 ? -17.707 14.335 1.742 1.00 87.81 117 GLY A N 1
ATOM 940 C CA . GLY A 1 117 ? -18.793 14.661 0.816 1.00 87.81 117 GLY A CA 1
ATOM 941 C C . GLY A 1 117 ? -19.929 13.638 0.795 1.00 87.81 117 GLY A C 1
ATOM 942 O O . GLY A 1 117 ? -20.749 13.651 -0.128 1.00 87.81 117 GLY A O 1
ATOM 943 N N . PHE A 1 118 ? -20.002 12.746 1.788 1.00 86.38 118 PHE A N 1
ATOM 944 C CA . PHE A 1 118 ? -21.086 11.779 1.882 1.00 86.38 118 PHE A CA 1
ATOM 945 C C . PHE A 1 118 ? -22.365 12.406 2.435 1.00 86.38 118 PHE A C 1
ATOM 947 O O . PHE A 1 118 ? -22.353 13.219 3.356 1.00 86.38 118 PHE A O 1
ATOM 954 N N . ALA A 1 119 ? -23.501 11.997 1.870 1.00 84.81 119 ALA A N 1
ATOM 955 C CA . ALA A 1 119 ? -24.809 12.411 2.352 1.00 84.81 119 ALA A CA 1
ATOM 956 C C . ALA A 1 119 ? -25.237 11.605 3.587 1.00 84.81 119 ALA A C 1
ATOM 958 O O . ALA A 1 119 ? -24.880 10.436 3.755 1.00 84.81 119 ALA A O 1
ATOM 959 N N . GLY A 1 120 ? -26.087 12.225 4.406 1.00 79.75 120 GLY A N 1
ATOM 960 C CA . GLY A 1 120 ? -26.620 11.620 5.617 1.00 79.75 120 GLY A CA 1
ATOM 961 C C . GLY A 1 120 ? -25.607 11.594 6.755 1.00 79.75 120 GLY A C 1
ATOM 962 O O . GLY A 1 120 ? -24.519 12.152 6.689 1.00 79.75 120 GLY A O 1
ATOM 963 N N . SER A 1 121 ? -26.000 10.950 7.838 1.00 70.00 121 SER A N 1
ATOM 964 C CA . SER A 1 121 ? -25.091 10.640 8.925 1.00 70.00 121 SER A CA 1
ATOM 965 C C . SER A 1 121 ? -24.131 9.524 8.534 1.00 70.00 121 SER A C 1
ATOM 967 O O . SER A 1 121 ? -24.563 8.555 7.900 1.00 70.00 121 SER A O 1
ATOM 969 N N . GLY A 1 122 ? -22.880 9.615 8.993 1.00 70.50 122 GLY A N 1
ATOM 970 C CA . GLY A 1 122 ? -21.927 8.510 8.904 1.00 70.50 122 GLY A CA 1
ATOM 971 C C . GLY A 1 122 ? -22.478 7.215 9.492 1.00 70.50 122 GLY A C 1
ATOM 972 O O . GLY A 1 122 ? -23.515 7.247 10.161 1.00 70.50 122 GLY A O 1
ATOM 973 N N . PRO A 1 123 ? -21.837 6.063 9.232 1.00 68.38 123 PRO A N 1
ATOM 974 C CA . PRO A 1 123 ? -22.315 4.767 9.699 1.00 68.38 123 PRO A CA 1
ATOM 975 C C . PRO A 1 123 ? -22.475 4.780 11.230 1.00 68.38 123 PRO A C 1
ATOM 977 O O . PRO A 1 123 ? -21.543 4.515 11.984 1.00 68.38 123 PRO A O 1
ATOM 980 N N . TYR A 1 124 ? -23.695 5.089 11.694 1.00 55.69 124 TYR A N 1
ATOM 981 C CA . TYR A 1 124 ? -24.035 5.338 13.102 1.00 55.69 124 TYR A CA 1
ATOM 982 C C . TYR A 1 124 ? -23.800 4.117 14.000 1.00 55.69 124 TYR A C 1
ATOM 984 O O . TYR A 1 124 ? -23.789 4.240 15.219 1.00 55.69 124 TYR A O 1
ATOM 992 N N . ILE A 1 125 ? -23.571 2.946 13.402 1.00 56.03 125 ILE A N 1
ATOM 993 C CA . ILE A 1 125 ? -23.293 1.677 14.080 1.00 56.03 125 ILE A CA 1
ATOM 994 C C . ILE A 1 125 ? -21.908 1.690 14.768 1.00 56.03 125 ILE A C 1
ATOM 996 O O . ILE A 1 125 ? -21.611 0.790 15.548 1.00 56.03 125 ILE A O 1
ATOM 1000 N N . LEU A 1 126 ? -21.064 2.705 14.528 1.00 57.22 126 LEU A N 1
ATOM 1001 C CA . LEU A 1 126 ? -19.650 2.673 14.919 1.00 57.22 126 LEU A CA 1
ATOM 1002 C C . LEU A 1 126 ? -19.167 3.800 15.834 1.00 57.22 126 LEU A C 1
ATOM 1004 O O . LEU A 1 126 ? -18.022 3.714 16.264 1.00 57.22 126 LEU A O 1
ATOM 1008 N N . LEU A 1 127 ? -19.968 4.826 16.153 1.00 66.50 127 LEU A N 1
ATOM 1009 C CA . LEU A 1 127 ? -19.509 5.915 17.028 1.00 66.50 127 LEU A CA 1
ATOM 1010 C C . LEU A 1 127 ? -19.450 5.426 18.484 1.00 66.50 127 LEU A C 1
ATOM 1012 O O . LEU A 1 127 ? -20.500 5.284 19.118 1.00 66.50 127 LEU A O 1
ATOM 1016 N N . PRO A 1 128 ? -18.251 5.141 19.027 1.00 72.94 128 PRO A N 1
ATOM 1017 C CA . PRO A 1 128 ? -18.116 4.611 20.371 1.00 72.94 128 PRO A CA 1
ATOM 1018 C C . PRO A 1 128 ? -18.485 5.694 21.382 1.00 72.94 128 PRO A C 1
ATOM 1020 O O . PRO A 1 128 ? -18.370 6.893 21.111 1.00 72.94 128 PRO A O 1
ATOM 1023 N N . SER A 1 129 ? -18.883 5.284 22.583 1.00 84.56 129 SER A N 1
ATOM 1024 C CA . SER A 1 129 ? -19.051 6.240 23.679 1.00 84.56 129 SER A CA 1
ATOM 1025 C C . SER A 1 129 ? -17.741 7.016 23.935 1.00 84.56 129 SER A C 1
ATOM 1027 O O . SER A 1 129 ? -16.656 6.494 23.661 1.00 84.56 129 SER A O 1
ATOM 1029 N N . PRO A 1 130 ? -17.780 8.231 24.520 1.00 86.94 130 PRO A N 1
ATOM 1030 C CA . PRO A 1 130 ? -16.562 8.997 24.808 1.00 86.94 130 PRO A CA 1
ATOM 1031 C C . PRO A 1 130 ? -15.514 8.209 25.609 1.00 86.94 130 PRO A C 1
ATOM 1033 O O . PRO A 1 130 ? -14.317 8.319 25.364 1.00 86.94 130 PRO A O 1
ATOM 1036 N N . HIS A 1 131 ? -15.960 7.356 26.534 1.00 88.00 131 HIS A N 1
ATOM 1037 C CA . HIS A 1 131 ? -15.078 6.471 27.291 1.00 88.00 131 HIS A CA 1
ATOM 1038 C C . HIS A 1 131 ? -14.399 5.413 26.402 1.00 88.00 131 HIS A C 1
ATOM 1040 O O . HIS A 1 131 ? -13.208 5.138 26.554 1.00 88.00 131 HIS A O 1
ATOM 1046 N N . GLU A 1 132 ? -15.133 4.823 25.458 1.00 88.62 132 GLU A N 1
ATOM 1047 C CA . GLU A 1 132 ? -14.573 3.863 24.506 1.00 88.62 132 GLU A CA 1
ATOM 1048 C C . GLU A 1 132 ? -13.619 4.510 23.507 1.00 88.62 132 GLU A C 1
ATOM 1050 O O . GLU A 1 132 ? -12.642 3.867 23.133 1.00 88.62 132 GLU A O 1
ATOM 1055 N N . LEU A 1 133 ? -13.855 5.766 23.117 1.00 89.31 133 LEU A N 1
ATOM 1056 C CA . LEU A 1 133 ? -12.924 6.535 22.289 1.00 89.31 133 LEU A CA 1
ATOM 1057 C C . LEU A 1 133 ? -11.594 6.755 23.012 1.00 89.31 133 LEU A C 1
ATOM 1059 O O . LEU A 1 133 ? -10.545 6.441 22.460 1.00 89.31 133 LEU A O 1
ATOM 1063 N N . VAL A 1 134 ? -11.627 7.187 24.277 1.00 92.25 134 VAL A N 1
ATOM 1064 C CA . VAL A 1 134 ? -10.407 7.364 25.088 1.00 92.25 134 VAL A CA 1
ATOM 1065 C C . VAL A 1 134 ? -9.668 6.039 25.282 1.00 92.25 134 VAL A C 1
ATOM 1067 O O . VAL A 1 134 ? -8.437 5.990 25.232 1.00 92.25 134 VAL A O 1
ATOM 1070 N N . LYS A 1 135 ? -10.402 4.942 25.508 1.00 93.19 135 LYS A N 1
ATOM 1071 C CA . LYS A 1 135 ? -9.803 3.606 25.595 1.00 93.19 135 LYS A CA 1
ATOM 1072 C C . LYS A 1 135 ? -9.139 3.218 24.271 1.00 93.19 135 LYS A C 1
ATOM 1074 O O . LYS A 1 135 ? -7.984 2.800 24.281 1.00 93.19 135 LYS A O 1
ATOM 1079 N N . HIS A 1 136 ? -9.849 3.383 23.159 1.00 93.19 136 HIS A N 1
ATOM 1080 C CA . HIS A 1 136 ? -9.349 3.049 21.833 1.00 93.19 136 HIS A CA 1
ATOM 1081 C C . HIS A 1 136 ? -8.114 3.876 21.460 1.00 93.19 136 HIS A C 1
ATOM 1083 O O . HIS A 1 136 ? -7.156 3.320 20.939 1.00 93.19 136 HIS A O 1
ATOM 1089 N N . GLU A 1 137 ? -8.080 5.165 21.798 1.00 94.12 137 GLU A N 1
ATOM 1090 C CA . GLU A 1 137 ? -6.922 6.026 21.548 1.00 94.12 137 GLU A CA 1
ATOM 1091 C C . GLU A 1 137 ? -5.655 5.498 22.245 1.00 94.12 137 GLU A C 1
ATOM 1093 O O . GLU A 1 137 ? -4.565 5.504 21.672 1.00 94.12 137 GLU A O 1
ATOM 1098 N N . ARG A 1 138 ? -5.789 4.978 23.474 1.00 95.94 138 ARG A N 1
ATOM 1099 C CA . ARG A 1 138 ? -4.675 4.338 24.195 1.00 95.94 138 ARG A CA 1
ATOM 1100 C C . ARG A 1 138 ? -4.235 3.037 23.525 1.00 95.94 138 ARG A C 1
ATOM 1102 O O . ARG A 1 138 ? -3.038 2.811 23.381 1.00 95.94 138 ARG A O 1
ATOM 1109 N N . GLU A 1 139 ? -5.185 2.196 23.118 1.00 95.62 139 GLU A N 1
ATOM 1110 C CA . GLU A 1 139 ? -4.900 0.944 22.401 1.00 95.62 139 GLU A CA 1
ATOM 1111 C C . GLU A 1 139 ? -4.208 1.212 21.059 1.00 95.62 139 GLU A C 1
ATOM 1113 O O . GLU A 1 139 ? -3.244 0.531 20.719 1.00 95.62 139 GLU A O 1
ATOM 1118 N N . TYR A 1 140 ? -4.650 2.237 20.328 1.00 95.88 140 TYR A N 1
ATOM 1119 C CA . TYR A 1 140 ? -4.066 2.632 19.053 1.00 95.88 140 TYR A CA 1
ATOM 1120 C C . TYR A 1 140 ? -2.635 3.155 19.214 1.00 95.88 140 TYR A C 1
ATOM 1122 O O . TYR A 1 140 ? -1.749 2.735 18.479 1.00 95.88 140 TYR A O 1
ATOM 1130 N N . LYS A 1 141 ? -2.364 3.981 20.234 1.00 97.12 141 LYS A N 1
ATOM 1131 C CA . LYS A 1 141 ? -0.996 4.433 20.552 1.00 97.12 141 LYS A CA 1
ATOM 1132 C C . LYS A 1 141 ? -0.044 3.268 20.833 1.00 97.12 141 LYS A C 1
ATOM 1134 O O . LYS A 1 141 ? 1.083 3.269 20.348 1.00 97.12 141 LYS A O 1
ATOM 1139 N N . LEU A 1 142 ? -0.498 2.264 21.585 1.00 96.88 142 LEU A N 1
ATOM 1140 C CA . LEU A 1 142 ? 0.293 1.055 21.838 1.00 96.88 142 LEU A CA 1
ATOM 1141 C C . LEU A 1 142 ? 0.507 0.231 20.564 1.00 96.88 142 LEU A C 1
ATOM 1143 O O . LEU A 1 142 ? 1.602 -0.281 20.349 1.00 96.88 142 LEU A O 1
ATOM 1147 N N . PHE A 1 143 ? -0.520 0.119 19.720 1.00 95.25 143 PHE A N 1
ATOM 1148 C CA . PHE A 1 143 ? -0.419 -0.547 18.425 1.00 95.25 143 PHE A CA 1
ATOM 1149 C C . PHE A 1 143 ? 0.632 0.119 17.524 1.00 95.25 143 PHE A C 1
ATOM 1151 O O . PHE A 1 143 ? 1.498 -0.578 17.001 1.00 95.25 143 PHE A O 1
ATOM 1158 N N . VAL A 1 144 ? 0.597 1.449 17.388 1.00 95.56 144 VAL A N 1
ATOM 1159 C CA . VAL A 1 144 ? 1.572 2.211 16.590 1.00 95.56 144 VAL A CA 1
ATOM 1160 C C . VAL A 1 144 ? 2.989 1.987 17.115 1.00 95.56 144 VAL A C 1
ATOM 1162 O O . VAL A 1 144 ? 3.852 1.572 16.348 1.00 95.56 144 VAL A O 1
ATOM 1165 N N . ALA A 1 145 ? 3.206 2.131 18.426 1.00 96.44 145 ALA A N 1
ATOM 1166 C CA . ALA A 1 145 ? 4.519 1.906 19.034 1.00 96.44 145 ALA A CA 1
ATOM 1167 C C . ALA A 1 145 ? 5.049 0.477 18.802 1.00 96.44 145 ALA A C 1
ATOM 1169 O O . ALA A 1 145 ? 6.246 0.275 18.601 1.00 96.44 145 ALA A O 1
ATOM 1170 N N . ALA A 1 146 ? 4.171 -0.532 18.808 1.00 94.06 146 ALA A N 1
ATOM 1171 C CA . ALA A 1 146 ? 4.558 -1.909 18.509 1.00 94.06 146 ALA A CA 1
ATOM 1172 C C . ALA A 1 146 ? 4.953 -2.102 17.032 1.00 94.06 146 ALA A C 1
ATOM 1174 O O . ALA A 1 146 ? 5.899 -2.838 16.748 1.00 94.06 146 ALA A O 1
ATOM 1175 N N . GLN A 1 147 ? 4.254 -1.448 16.099 1.00 92.31 147 GLN A N 1
ATOM 1176 C CA . GLN A 1 147 ? 4.575 -1.496 14.668 1.00 92.31 147 GLN A CA 1
ATOM 1177 C C . GLN A 1 147 ? 5.888 -0.772 14.354 1.00 92.31 147 GLN A C 1
ATOM 1179 O O . GLN A 1 147 ? 6.709 -1.311 13.614 1.00 92.31 147 GLN A O 1
ATOM 1184 N N . GLU A 1 148 ? 6.118 0.395 14.959 1.00 93.81 148 GLU A N 1
ATOM 1185 C CA . GLU A 1 148 ? 7.384 1.134 14.859 1.00 93.81 148 GLU A CA 1
ATOM 1186 C C . GLU A 1 148 ? 8.550 0.285 15.374 1.00 93.81 148 GLU A C 1
ATOM 1188 O O . GLU A 1 148 ? 9.509 0.045 14.646 1.00 93.81 148 GLU A O 1
ATOM 1193 N N . LEU A 1 149 ? 8.415 -0.296 16.572 1.00 94.25 149 LEU A N 1
ATOM 1194 C CA . LEU A 1 149 ? 9.430 -1.189 17.129 1.00 94.25 149 LEU A CA 1
ATOM 1195 C C . LEU A 1 149 ? 9.720 -2.384 16.206 1.00 94.25 149 LEU A C 1
ATOM 1197 O O . LEU A 1 149 ? 10.879 -2.752 16.013 1.00 94.25 149 LEU A O 1
ATOM 1201 N N . LYS A 1 150 ? 8.681 -3.002 15.627 1.00 90.56 150 LYS A N 1
ATOM 1202 C CA . LYS A 1 150 ? 8.847 -4.112 14.677 1.00 90.56 150 LYS A CA 1
ATOM 1203 C C . LYS A 1 150 ? 9.618 -3.668 13.431 1.00 90.56 150 LYS A C 1
ATOM 1205 O O . LYS A 1 150 ? 10.501 -4.398 12.974 1.00 90.56 150 LYS A O 1
ATOM 1210 N N . HIS A 1 151 ? 9.277 -2.507 12.881 1.00 88.88 151 HIS A N 1
ATOM 1211 C CA . HIS A 1 151 ? 9.932 -1.945 11.705 1.00 88.88 151 HIS A CA 1
ATOM 1212 C C . HIS A 1 151 ? 11.411 -1.642 11.977 1.00 88.88 151 HIS A C 1
ATOM 1214 O O . HIS A 1 151 ? 12.276 -2.118 11.242 1.00 88.88 151 HIS A O 1
ATOM 1220 N N . ASP A 1 152 ? 11.711 -0.958 13.082 1.00 91.38 152 ASP A N 1
ATOM 1221 C CA . ASP A 1 152 ? 13.076 -0.592 13.470 1.00 91.38 152 ASP A CA 1
ATOM 1222 C C . ASP A 1 152 ? 13.963 -1.820 13.688 1.00 91.38 152 ASP A C 1
ATOM 1224 O O . ASP A 1 152 ? 15.097 -1.874 13.205 1.00 91.38 152 ASP A O 1
ATOM 1228 N N . LEU A 1 153 ? 13.439 -2.845 14.367 1.00 92.19 153 LEU A N 1
ATOM 1229 C CA . LEU A 1 153 ? 14.155 -4.106 14.564 1.00 92.19 153 LEU A CA 1
ATOM 1230 C C . LEU A 1 153 ? 14.419 -4.826 13.240 1.00 92.19 153 LEU A C 1
ATOM 1232 O O . LEU A 1 153 ? 15.508 -5.361 13.044 1.00 92.19 153 LEU A O 1
ATOM 1236 N N . SER A 1 154 ? 13.451 -4.819 12.324 1.00 89.12 154 SER A N 1
ATOM 1237 C CA . SER A 1 154 ? 13.598 -5.449 11.008 1.00 89.12 154 SER A CA 1
ATOM 1238 C C . SER A 1 154 ? 14.684 -4.757 10.181 1.00 89.12 154 SER A C 1
ATOM 1240 O O . SER A 1 154 ? 15.555 -5.426 9.625 1.00 89.12 154 SER A O 1
ATOM 1242 N N . ASN A 1 155 ? 14.709 -3.421 10.193 1.00 86.12 155 ASN A N 1
ATOM 1243 C CA . ASN A 1 155 ? 15.753 -2.630 9.541 1.00 86.12 155 ASN A CA 1
ATOM 1244 C C . ASN A 1 155 ? 17.135 -2.893 10.152 1.00 86.12 155 ASN A C 1
ATOM 1246 O O . ASN A 1 155 ? 18.098 -3.113 9.420 1.00 86.12 155 ASN A O 1
ATOM 1250 N N . LEU A 1 156 ? 17.235 -2.915 11.487 1.00 91.19 156 LEU A N 1
ATOM 1251 C CA . LEU A 1 156 ? 18.494 -3.163 12.193 1.00 91.19 156 LEU A CA 1
ATOM 1252 C C . LEU A 1 156 ? 19.069 -4.551 11.884 1.00 91.19 156 LEU A C 1
ATOM 1254 O O . LEU A 1 156 ? 20.281 -4.708 11.748 1.00 91.19 156 LEU A O 1
ATOM 1258 N N . LEU A 1 157 ? 18.202 -5.558 11.789 1.00 91.00 157 LEU A N 1
ATOM 1259 C CA . LEU A 1 157 ? 18.591 -6.944 11.533 1.00 91.00 157 LEU A CA 1
ATOM 1260 C C . LEU A 1 157 ? 18.758 -7.254 10.039 1.00 91.00 157 LEU A C 1
ATOM 1262 O O . LEU A 1 157 ? 19.222 -8.342 9.698 1.00 91.00 157 LEU A O 1
ATOM 1266 N N . GLY A 1 158 ? 18.392 -6.326 9.149 1.00 85.06 158 GLY A N 1
ATOM 1267 C CA . GLY A 1 158 ? 18.362 -6.564 7.707 1.00 85.06 158 GLY A CA 1
ATOM 1268 C C . GLY A 1 158 ? 17.368 -7.659 7.311 1.00 85.06 158 GLY A C 1
ATOM 1269 O O . GLY A 1 158 ? 17.600 -8.384 6.344 1.00 85.06 158 GLY A O 1
ATOM 1270 N N . THR A 1 159 ? 16.289 -7.819 8.080 1.00 81.56 159 THR A N 1
ATOM 1271 C CA . THR A 1 159 ? 15.256 -8.836 7.861 1.00 81.56 159 THR A CA 1
ATOM 1272 C C . THR A 1 159 ? 13.956 -8.200 7.397 1.00 81.56 159 THR A C 1
ATOM 1274 O O . THR A 1 159 ? 13.667 -7.047 7.702 1.00 81.56 159 THR A O 1
ATOM 1277 N N . ALA A 1 160 ? 13.142 -8.969 6.686 1.00 72.12 160 ALA A N 1
ATOM 1278 C CA . ALA A 1 160 ? 11.835 -8.522 6.232 1.00 72.12 160 ALA A CA 1
ATOM 1279 C C . ALA A 1 160 ? 10.808 -8.513 7.396 1.00 72.12 160 ALA A C 1
ATOM 1281 O O . ALA A 1 160 ? 10.953 -9.251 8.373 1.00 72.12 160 ALA A O 1
ATOM 1282 N N . THR A 1 161 ? 9.782 -7.657 7.321 1.00 64.38 161 THR A N 1
ATOM 1283 C CA . THR A 1 161 ? 8.775 -7.448 8.398 1.00 64.38 161 THR A CA 1
ATOM 1284 C C . THR A 1 161 ? 7.586 -8.425 8.314 1.00 64.38 161 THR A C 1
ATOM 1286 O O . THR A 1 161 ? 6.585 -8.317 9.036 1.00 64.38 161 THR A O 1
ATOM 1289 N N . ASP A 1 162 ? 7.663 -9.369 7.386 1.00 58.19 162 ASP A N 1
ATOM 1290 C CA . ASP A 1 162 ? 6.612 -10.273 6.927 1.00 58.19 162 ASP A CA 1
ATOM 1291 C C . ASP A 1 162 ? 6.518 -11.588 7.712 1.00 58.19 162 ASP A C 1
ATOM 1293 O O . ASP A 1 162 ? 5.628 -12.386 7.426 1.00 58.19 162 ASP A O 1
ATOM 1297 N N . GLY A 1 163 ? 7.325 -11.738 8.770 1.00 46.19 163 GLY A N 1
ATOM 1298 C CA . GLY A 1 163 ? 7.179 -12.765 9.812 1.00 46.19 163 GLY A CA 1
ATOM 1299 C C . GLY A 1 163 ? 6.181 -12.396 10.902 1.00 46.19 163 GLY A C 1
ATOM 1300 O O . GLY A 1 163 ? 6.258 -11.253 11.421 1.00 46.19 163 GLY A O 1
#

pLDDT: mean 86.51, std 9.15, range [46.19, 97.31]